Protein AF-A0A2A2E4Y6-F1 (afdb_monomer)

Structure (mmCIF, N/CA/C/O backbone):
data_AF-A0A2A2E4Y6-F1
#
_entry.id   AF-A0A2A2E4Y6-F1
#
loop_
_atom_site.group_PDB
_atom_site.id
_atom_site.type_symbol
_atom_site.label_atom_id
_atom_site.label_a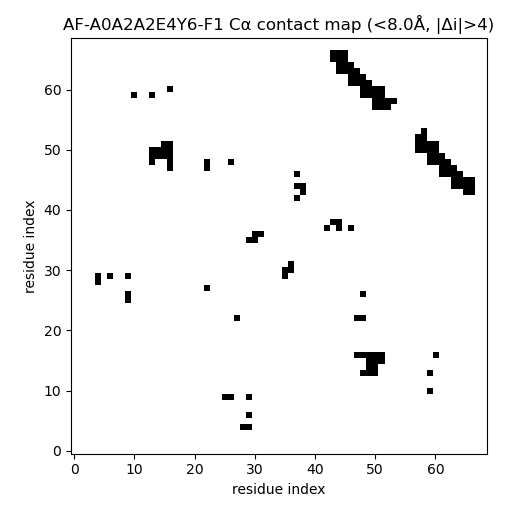lt_id
_atom_site.label_comp_id
_atom_site.label_asym_id
_atom_site.label_entity_id
_atom_site.label_se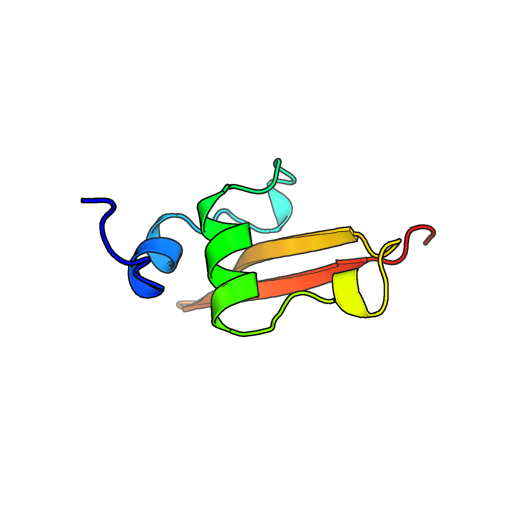q_id
_atom_site.pdbx_PDB_ins_code
_atom_site.Cartn_x
_atom_site.Cartn_y
_atom_site.Cartn_z
_atom_site.occupancy
_atom_site.B_iso_or_equiv
_atom_site.auth_seq_id
_atom_site.auth_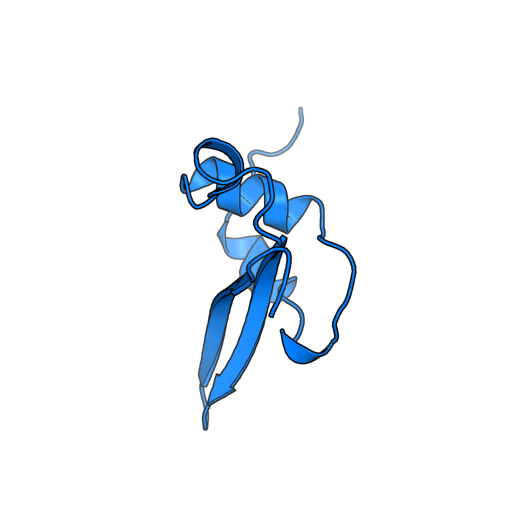comp_id
_atom_site.auth_asym_id
_atom_site.auth_atom_id
_atom_site.pdbx_PDB_model_num
ATOM 1 N N . MET A 1 1 ? 13.267 24.914 -0.994 1.00 55.97 1 MET A N 1
ATOM 2 C CA . MET A 1 1 ? 13.765 23.525 -0.904 1.00 55.97 1 MET A CA 1
ATOM 3 C C . MET A 1 1 ? 12.555 22.615 -0.990 1.00 55.97 1 MET A C 1
ATOM 5 O O . MET A 1 1 ? 11.551 23.013 -0.412 1.00 55.97 1 MET A O 1
ATOM 9 N N . PRO A 1 2 ? 12.585 21.488 -1.719 1.00 62.06 2 PRO A N 1
ATOM 10 C CA . PRO A 1 2 ? 11.491 20.526 -1.634 1.00 62.06 2 PRO A CA 1
ATOM 11 C C . PRO A 1 2 ? 11.378 20.054 -0.182 1.00 62.06 2 PRO A C 1
ATOM 13 O O . PRO A 1 2 ? 12.395 19.756 0.449 1.00 62.06 2 PRO A O 1
ATOM 16 N N . GLU A 1 3 ? 10.168 20.069 0.368 1.00 67.81 3 GLU A N 1
ATOM 17 C CA . GLU A 1 3 ? 9.926 19.530 1.702 1.00 67.81 3 G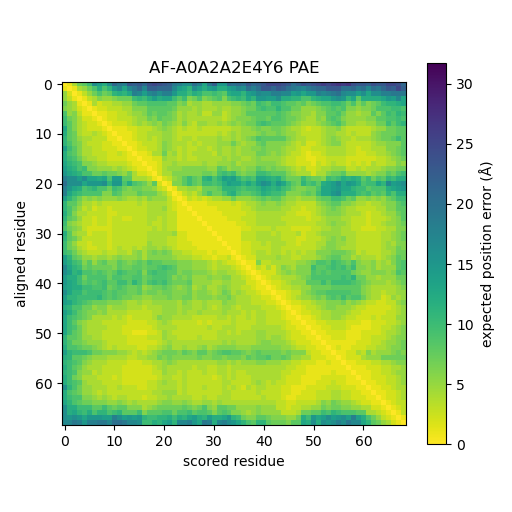LU A CA 1
ATOM 18 C C . GLU A 1 3 ? 10.234 18.025 1.697 1.00 67.81 3 GLU A C 1
ATOM 20 O O . GLU A 1 3 ? 9.929 17.338 0.714 1.00 67.81 3 GLU A O 1
ATOM 25 N N . PRO A 1 4 ? 10.890 17.499 2.746 1.00 73.38 4 PRO A N 1
ATOM 26 C CA . PRO A 1 4 ? 11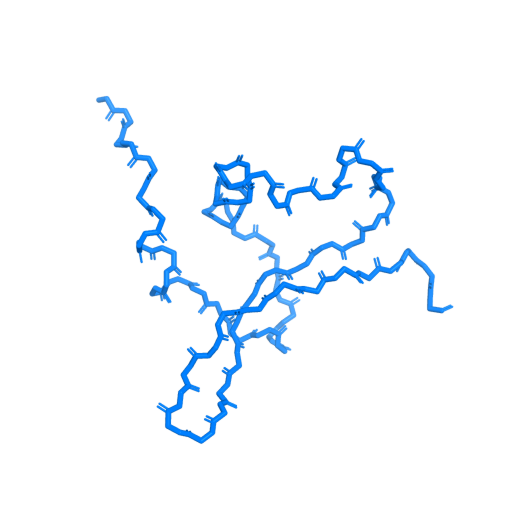.137 16.071 2.845 1.00 73.38 4 PRO A CA 1
ATOM 27 C C . PRO A 1 4 ? 9.801 15.332 2.849 1.00 73.38 4 PRO A C 1
ATOM 29 O O . PRO A 1 4 ? 8.885 15.714 3.577 1.00 73.38 4 PRO A O 1
ATOM 32 N N . PHE A 1 5 ? 9.708 14.275 2.041 1.00 78.56 5 PHE A N 1
ATOM 33 C CA . PHE A 1 5 ? 8.533 13.413 1.980 1.00 78.56 5 PHE A CA 1
ATOM 34 C C . PHE A 1 5 ? 8.136 12.951 3.392 1.00 78.56 5 PHE A C 1
ATOM 36 O O . PHE A 1 5 ? 8.919 12.277 4.063 1.00 78.56 5 PHE A O 1
ATOM 43 N N . GLN A 1 6 ? 6.931 13.319 3.835 1.00 82.31 6 GLN A N 1
ATOM 44 C CA . GLN A 1 6 ? 6.375 12.883 5.112 1.00 82.31 6 GLN A CA 1
ATOM 45 C C . GLN A 1 6 ? 5.432 11.696 4.868 1.00 82.31 6 GLN A C 1
ATOM 47 O O . GLN A 1 6 ? 4.378 11.857 4.248 1.00 82.31 6 GLN A O 1
ATOM 52 N N . PRO A 1 7 ? 5.756 10.489 5.358 1.00 79.56 7 PRO A N 1
ATOM 53 C CA . PRO A 1 7 ? 4.906 9.316 5.154 1.00 79.56 7 PRO A CA 1
ATOM 54 C C . PRO A 1 7 ? 3.544 9.438 5.851 1.00 79.56 7 PRO A C 1
ATOM 56 O O . PRO A 1 7 ? 2.588 8.761 5.473 1.00 79.56 7 PRO A O 1
ATOM 59 N N . GLU A 1 8 ? 3.447 10.299 6.862 1.00 83.44 8 GLU A N 1
ATOM 60 C CA . GLU A 1 8 ? 2.230 10.524 7.642 1.00 83.44 8 GLU A CA 1
ATOM 61 C C . GLU A 1 8 ? 1.153 11.246 6.825 1.00 83.44 8 GLU A C 1
ATOM 63 O O . GLU A 1 8 ? -0.025 10.892 6.921 1.00 83.44 8 GLU A O 1
ATOM 68 N N . ASP A 1 9 ? 1.563 12.166 5.946 1.00 84.50 9 ASP A N 1
ATOM 69 C CA . ASP A 1 9 ? 0.667 12.917 5.062 1.00 84.50 9 ASP A CA 1
ATOM 70 C C . ASP A 1 9 ? -0.064 12.000 4.081 1.00 84.50 9 ASP A C 1
ATOM 72 O O . ASP A 1 9 ? -1.214 12.256 3.708 1.00 84.50 9 ASP A O 1
ATOM 76 N N . LEU A 1 10 ? 0.557 10.871 3.715 1.00 85.81 10 LEU A N 1
ATOM 77 C CA . LEU A 1 10 ? -0.081 9.896 2.842 1.00 85.81 10 LEU A CA 1
ATOM 78 C C . LEU A 1 10 ? -1.374 9.347 3.459 1.00 85.81 10 LEU A C 1
ATOM 80 O O . LEU A 1 10 ? -2.323 9.096 2.720 1.00 85.81 10 LEU A O 1
ATOM 84 N N . ARG A 1 11 ? -1.470 9.196 4.790 1.00 83.56 11 ARG A N 1
ATOM 85 C CA . ARG A 1 11 ? -2.676 8.636 5.434 1.00 83.56 11 ARG A CA 1
ATOM 86 C C . ARG A 1 11 ? -3.941 9.410 5.065 1.00 83.56 11 ARG A C 1
ATOM 88 O O . ARG A 1 11 ? -4.973 8.795 4.806 1.00 83.56 11 ARG A O 1
ATOM 95 N N . SER A 1 12 ? -3.848 10.736 5.000 1.00 84.25 12 SER A N 1
ATOM 96 C CA . SER A 1 12 ? -4.960 11.614 4.619 1.00 84.25 12 SER A CA 1
ATOM 97 C C . SER A 1 12 ? -5.262 11.562 3.118 1.00 84.25 12 SER A C 1
ATOM 99 O O . SER A 1 12 ? -6.403 11.773 2.711 1.00 84.25 12 SER A O 1
ATOM 101 N N . LEU A 1 13 ? -4.254 11.251 2.299 1.00 84.25 13 LEU A N 1
ATOM 102 C CA . LEU A 1 13 ? -4.339 11.189 0.838 1.00 84.25 13 LEU A CA 1
ATOM 103 C C . LEU A 1 13 ? -4.746 9.810 0.301 1.00 84.25 13 LEU A C 1
ATOM 105 O O . LEU A 1 13 ? -5.150 9.715 -0.860 1.00 84.25 13 LEU A O 1
ATOM 109 N N . LEU A 1 14 ? -4.638 8.747 1.109 1.00 86.56 14 LEU A N 1
ATOM 110 C CA . LEU A 1 14 ? -5.011 7.392 0.704 1.00 86.56 14 LEU A CA 1
ATOM 111 C C . LEU A 1 14 ? -6.464 7.371 0.257 1.00 86.56 14 LEU A C 1
ATOM 113 O O . LEU A 1 14 ? -7.361 7.712 1.014 1.00 86.56 14 LEU A O 1
ATOM 117 N N . ARG A 1 15 ? -6.729 6.928 -0.962 1.00 87.19 15 ARG A N 1
ATOM 118 C CA . ARG A 1 15 ? -8.103 6.765 -1.439 1.00 87.19 15 ARG A CA 1
ATOM 119 C C . ARG A 1 15 ? -8.578 5.332 -1.212 1.00 87.19 15 ARG A C 1
ATOM 121 O O . ARG A 1 15 ? -7.741 4.437 -1.051 1.00 87.19 15 ARG A O 1
ATOM 128 N N . PRO A 1 16 ? -9.899 5.080 -1.188 1.00 89.00 16 PRO A N 1
ATOM 129 C CA . PRO A 1 16 ? -10.416 3.723 -1.137 1.00 89.00 16 PRO A CA 1
ATOM 130 C C . PRO A 1 16 ? -9.801 2.859 -2.243 1.00 89.00 16 PRO A C 1
ATOM 132 O O . PRO A 1 16 ? -9.791 3.265 -3.403 1.00 89.00 16 PRO A O 1
ATOM 135 N N . LEU A 1 17 ? -9.319 1.658 -1.913 1.00 87.00 17 LEU A N 1
ATOM 136 C CA . LEU A 1 17 ? -8.665 0.767 -2.881 1.00 87.00 17 LEU A CA 1
ATOM 137 C C . LEU A 1 17 ? -9.584 0.449 -4.078 1.00 87.00 17 LEU A C 1
ATOM 139 O O . LEU A 1 17 ? -9.129 0.344 -5.217 1.00 87.00 17 LEU A O 1
ATOM 143 N N . ALA A 1 18 ? -10.888 0.346 -3.811 1.00 83.12 18 ALA A N 1
ATOM 144 C CA . ALA A 1 18 ? -11.927 0.088 -4.801 1.00 83.12 18 ALA A CA 1
ATOM 145 C C . ALA A 1 18 ? -12.178 1.256 -5.772 1.00 83.12 18 ALA A C 1
ATOM 147 O O . ALA A 1 18 ? -12.761 1.027 -6.827 1.00 83.12 18 ALA A O 1
ATOM 148 N N . ALA A 1 19 ? -11.734 2.482 -5.456 1.00 81.19 19 ALA A N 1
ATOM 149 C CA . ALA A 1 19 ? -11.944 3.651 -6.316 1.00 81.19 19 ALA A CA 1
ATOM 150 C C . ALA A 1 19 ? -11.234 3.517 -7.670 1.00 81.19 19 ALA A C 1
ATOM 152 O O . ALA A 1 19 ? -11.640 4.130 -8.650 1.00 81.19 19 ALA A O 1
ATOM 153 N N . GLY A 1 20 ? -10.211 2.665 -7.754 1.00 68.06 20 GLY A N 1
ATOM 154 C CA . GLY A 1 20 ? -9.690 2.249 -9.046 1.00 68.06 20 GLY A CA 1
ATOM 155 C C . GLY A 1 20 ? -8.854 3.295 -9.783 1.00 68.06 20 GLY A C 1
ATOM 156 O O . GLY A 1 20 ? -8.596 3.107 -10.968 1.00 68.06 20 GLY A O 1
ATOM 157 N N . GLU A 1 21 ? -8.426 4.354 -9.102 1.00 68.25 21 GLU A N 1
ATOM 158 C CA . GLU A 1 21 ? -7.812 5.530 -9.724 1.00 68.25 21 GLU A CA 1
ATOM 159 C C . GLU A 1 21 ? -6.312 5.360 -10.017 1.00 68.25 21 GLU A C 1
ATOM 161 O O . GLU A 1 21 ? -5.676 4.386 -9.585 1.00 68.25 21 GLU A O 1
ATOM 166 N N . ASP A 1 22 ? -5.780 6.315 -10.786 1.00 70.56 22 ASP A N 1
ATOM 167 C CA . ASP A 1 22 ? -4.359 6.466 -11.099 1.00 70.56 22 ASP A CA 1
ATOM 168 C C . ASP A 1 22 ? -3.514 6.713 -9.846 1.00 70.56 22 ASP A C 1
ATOM 170 O O . ASP A 1 22 ? -3.950 7.309 -8.856 1.00 70.56 22 ASP A O 1
ATOM 174 N N . GLU A 1 23 ? -2.275 6.232 -9.894 1.00 73.38 23 GLU A N 1
ATOM 175 C CA . GLU A 1 23 ? -1.380 6.277 -8.749 1.00 73.38 23 GLU A CA 1
ATOM 176 C C . GLU A 1 23 ? -0.879 7.705 -8.491 1.00 73.38 23 GLU A C 1
ATOM 178 O O . GLU A 1 23 ? -0.234 8.329 -9.334 1.00 73.38 23 GLU A O 1
ATOM 183 N N . LEU A 1 24 ? -1.175 8.235 -7.299 1.00 80.12 24 LEU A N 1
ATOM 184 C CA . LEU A 1 24 ? -0.727 9.566 -6.892 1.00 80.12 24 LEU A CA 1
ATOM 185 C C . LEU A 1 24 ? 0.807 9.592 -6.738 1.00 80.12 24 LEU A C 1
ATOM 187 O O . LEU A 1 24 ? 1.374 8.651 -6.180 1.00 80.12 24 LEU A O 1
ATOM 191 N N . PRO A 1 25 ? 1.495 10.696 -7.082 1.00 82.94 25 PRO A N 1
ATOM 192 C CA . PRO A 1 25 ? 2.942 10.820 -6.869 1.00 82.94 25 PRO A CA 1
ATOM 193 C C . PRO A 1 25 ? 3.380 10.576 -5.413 1.00 82.94 25 PRO A C 1
ATOM 195 O O . PRO A 1 25 ? 4.444 10.015 -5.163 1.00 82.94 25 PRO A O 1
ATOM 198 N N . ALA A 1 26 ? 2.533 10.935 -4.441 1.00 84.06 26 ALA A N 1
ATOM 199 C CA . ALA A 1 26 ? 2.777 10.670 -3.022 1.00 84.06 26 ALA A CA 1
ATOM 200 C C . ALA A 1 26 ? 2.806 9.165 -2.684 1.00 84.06 26 ALA A C 1
ATOM 202 O O . AL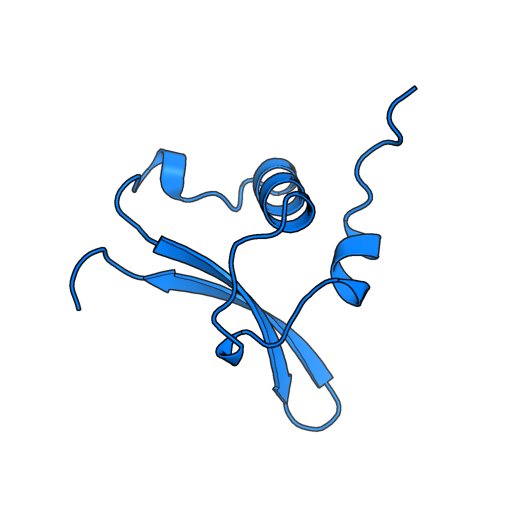A A 1 26 ? 3.543 8.750 -1.793 1.00 84.06 26 ALA A O 1
ATOM 203 N N . VAL A 1 27 ? 2.036 8.339 -3.403 1.00 84.44 27 VAL A N 1
ATOM 204 C CA . VAL A 1 27 ? 2.018 6.876 -3.235 1.00 84.44 27 VAL A CA 1
ATOM 205 C C . VAL A 1 27 ? 3.323 6.260 -3.743 1.00 84.44 27 VAL A C 1
ATOM 207 O O . VAL A 1 27 ? 3.918 5.433 -3.053 1.00 84.44 27 VAL A O 1
ATOM 210 N N . GLN A 1 28 ? 3.801 6.709 -4.906 1.00 83.81 28 GLN A N 1
ATOM 211 C CA . GLN A 1 28 ? 5.094 6.303 -5.468 1.00 83.81 28 GLN A CA 1
ATOM 212 C C . GLN A 1 28 ? 6.254 6.652 -4.520 1.00 83.81 28 GLN A C 1
ATOM 214 O O . GLN A 1 28 ? 7.102 5.809 -4.214 1.00 83.81 28 GLN A O 1
ATOM 219 N N . ALA A 1 29 ? 6.255 7.877 -3.979 1.00 86.25 29 ALA A N 1
ATOM 220 C CA . ALA A 1 29 ? 7.257 8.320 -3.011 1.00 86.25 29 ALA A CA 1
ATOM 221 C C . ALA A 1 29 ? 7.235 7.478 -1.724 1.00 86.25 29 ALA A C 1
ATOM 223 O O . ALA A 1 29 ? 8.288 7.050 -1.256 1.00 86.25 29 ALA A O 1
ATOM 224 N N . TYR A 1 30 ? 6.047 7.167 -1.195 1.00 87.31 30 TYR A N 1
ATOM 225 C CA . TYR A 1 30 ? 5.891 6.309 -0.017 1.00 87.31 30 TYR A CA 1
ATOM 226 C C . TYR A 1 30 ? 6.470 4.914 -0.223 1.00 87.31 30 TYR A C 1
ATOM 228 O O . TYR A 1 30 ? 7.193 4.398 0.629 1.00 87.31 30 TYR A O 1
ATOM 236 N N . ARG A 1 31 ? 6.168 4.299 -1.367 1.00 86.06 31 ARG A N 1
ATOM 237 C CA . ARG A 1 31 ? 6.655 2.957 -1.684 1.00 86.06 31 ARG A CA 1
ATOM 238 C C . ARG A 1 31 ? 8.162 2.935 -1.848 1.00 86.06 31 ARG A C 1
ATOM 240 O O . ARG A 1 31 ? 8.800 2.050 -1.294 1.00 86.06 31 ARG A O 1
ATOM 247 N N . THR A 1 32 ? 8.718 3.938 -2.521 1.00 85.19 32 THR A N 1
ATOM 248 C CA . THR A 1 32 ? 10.170 4.102 -2.649 1.00 85.19 32 THR A CA 1
ATOM 249 C C . THR A 1 32 ? 10.822 4.281 -1.276 1.00 85.19 32 THR A C 1
ATOM 251 O O . THR A 1 32 ? 11.818 3.632 -0.978 1.00 85.19 32 THR A O 1
ATOM 254 N N . TYR A 1 33 ? 10.227 5.103 -0.406 1.00 86.50 33 TYR A N 1
ATOM 255 C CA . TYR A 1 33 ? 10.742 5.374 0.937 1.00 86.50 33 TYR A CA 1
ATOM 256 C C . TYR A 1 33 ? 10.802 4.117 1.821 1.00 86.50 33 TYR A C 1
ATOM 258 O O . TYR A 1 33 ? 11.776 3.923 2.545 1.00 86.50 33 TYR A O 1
ATOM 266 N N . TYR A 1 34 ? 9.790 3.246 1.748 1.00 86.00 34 TYR A N 1
ATOM 267 C CA . TYR A 1 34 ? 9.729 2.005 2.533 1.00 86.00 34 TYR A CA 1
ATOM 268 C C . TYR A 1 34 ? 10.234 0.752 1.796 1.00 86.00 34 TYR A C 1
ATOM 270 O O . TYR A 1 34 ? 10.184 -0.338 2.364 1.00 86.00 34 TYR A O 1
ATOM 278 N N . GLY A 1 35 ? 10.692 0.865 0.545 1.00 85.75 35 GLY A N 1
ATOM 279 C CA . GLY A 1 35 ? 11.077 -0.293 -0.274 1.00 85.75 35 GLY A CA 1
ATOM 280 C C . GLY A 1 35 ? 9.911 -1.242 -0.590 1.00 85.75 35 GLY A C 1
ATOM 281 O O . GLY A 1 35 ? 10.096 -2.451 -0.702 1.00 85.75 35 GLY A O 1
ATOM 282 N N . LEU A 1 36 ? 8.690 -0.710 -0.701 1.00 83.56 36 LEU A N 1
ATOM 283 C CA . LEU A 1 36 ? 7.459 -1.455 -1.004 1.00 83.56 36 LEU A CA 1
ATOM 284 C C . LEU A 1 36 ? 7.167 -1.514 -2.506 1.00 83.56 36 LEU A C 1
ATOM 286 O O . LEU A 1 36 ? 6.019 -1.723 -2.909 1.00 83.56 36 LEU A O 1
ATOM 290 N N . ASP A 1 37 ? 8.177 -1.275 -3.334 1.00 82.62 37 ASP A N 1
ATOM 291 C CA . ASP A 1 37 ? 8.034 -1.248 -4.774 1.00 82.62 37 ASP A CA 1
ATOM 292 C C . ASP A 1 37 ? 8.439 -2.597 -5.390 1.00 82.62 37 ASP A C 1
ATOM 294 O O . ASP A 1 37 ? 9.624 -2.908 -5.498 1.00 82.62 37 ASP A O 1
ATOM 298 N N . PRO A 1 38 ? 7.480 -3.456 -5.782 1.00 77.88 38 PRO A N 1
ATOM 299 C CA . PRO A 1 38 ? 7.819 -4.725 -6.398 1.00 77.88 38 PRO A CA 1
ATOM 300 C C . PRO A 1 38 ? 8.254 -4.563 -7.853 1.00 77.88 38 PRO A C 1
ATOM 302 O O . PRO A 1 38 ? 8.661 -5.571 -8.422 1.00 77.88 38 PRO A O 1
ATOM 305 N N . SER A 1 39 ? 8.187 -3.373 -8.473 1.00 74.69 39 SER A N 1
ATOM 306 C CA . SER A 1 39 ? 8.583 -3.221 -9.879 1.00 74.69 39 SER A CA 1
ATOM 307 C C . SER A 1 39 ? 10.071 -3.511 -10.088 1.00 74.69 39 SER A C 1
ATOM 309 O O . SER A 1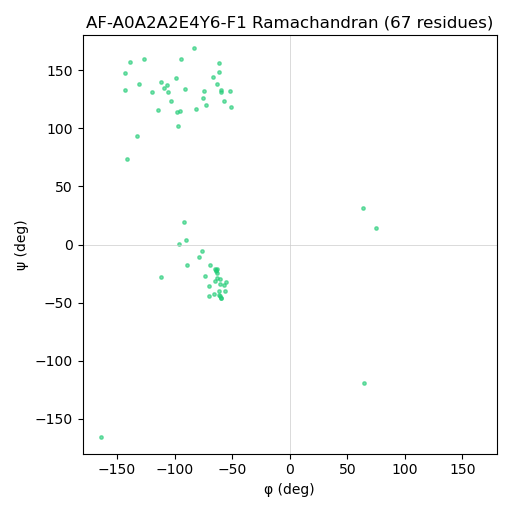 39 ? 10.450 -3.975 -11.160 1.00 74.69 39 SER A O 1
ATOM 311 N N . GLU A 1 40 ? 10.890 -3.389 -9.033 1.00 76.69 40 GLU A N 1
ATOM 3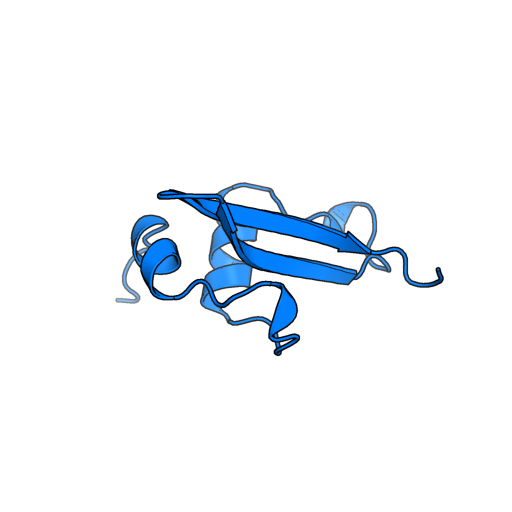12 C CA . GLU A 1 40 ? 12.291 -3.828 -9.036 1.00 76.69 40 GLU A CA 1
ATOM 313 C C . GLU A 1 40 ? 12.455 -5.336 -9.301 1.00 76.69 40 GLU A C 1
ATOM 315 O O . GLU A 1 40 ? 13.465 -5.759 -9.860 1.00 76.69 40 GLU A O 1
ATOM 320 N N . ARG A 1 41 ? 11.480 -6.168 -8.906 1.00 81.62 41 ARG A N 1
ATOM 321 C CA . ARG A 1 41 ? 11.526 -7.638 -9.068 1.00 81.62 41 ARG A CA 1
ATOM 322 C C . ARG A 1 41 ? 10.511 -8.177 -10.074 1.00 81.62 41 ARG A C 1
ATOM 324 O O . ARG A 1 41 ? 10.736 -9.231 -10.659 1.00 81.62 41 ARG A O 1
ATOM 331 N N . HIS A 1 42 ? 9.401 -7.472 -10.248 1.00 83.19 42 HIS A N 1
ATOM 332 C CA . HIS A 1 42 ? 8.238 -7.857 -11.040 1.00 83.19 42 HIS A CA 1
ATOM 333 C C . HIS A 1 42 ? 7.696 -6.622 -11.777 1.00 83.19 42 HIS A C 1
ATOM 335 O O . HIS A 1 42 ? 6.661 -6.076 -11.386 1.00 83.19 42 HIS A O 1
ATOM 341 N N . PRO A 1 43 ? 8.387 -6.152 -12.829 1.00 80.81 43 PRO A N 1
ATOM 342 C CA . PRO A 1 43 ? 8.016 -4.928 -13.541 1.00 80.81 43 PRO A CA 1
ATOM 343 C C . PRO A 1 43 ? 6.643 -5.026 -14.222 1.00 80.81 43 PRO A C 1
ATOM 345 O O . PRO A 1 43 ? 5.972 -4.018 -14.423 1.00 80.81 43 PRO A O 1
ATOM 348 N N . GLU A 1 44 ? 6.187 -6.235 -14.548 1.00 84.06 44 GLU A N 1
ATOM 349 C CA . GLU A 1 44 ? 4.850 -6.483 -15.087 1.00 84.06 44 GLU A CA 1
ATOM 350 C C . GLU A 1 44 ? 3.722 -6.496 -14.038 1.00 84.06 44 GLU A C 1
ATOM 352 O O . GLU A 1 44 ? 2.544 -6.508 -14.411 1.00 84.06 44 GLU A O 1
ATOM 357 N N . ALA A 1 45 ? 4.040 -6.506 -12.738 1.00 83.00 45 ALA A N 1
ATOM 358 C CA . ALA A 1 45 ? 3.029 -6.515 -11.688 1.00 83.00 45 ALA A CA 1
ATOM 359 C C . ALA A 1 45 ? 2.389 -5.131 -11.542 1.00 83.00 45 ALA A C 1
ATOM 361 O O . ALA A 1 45 ? 3.055 -4.124 -11.302 1.00 83.00 45 ALA A O 1
ATOM 362 N N . ARG A 1 46 ? 1.058 -5.082 -11.626 1.00 82.62 46 ARG A N 1
ATOM 363 C CA . ARG A 1 46 ? 0.305 -3.865 -11.333 1.00 82.62 46 ARG A CA 1
ATOM 364 C C . ARG A 1 46 ? 0.139 -3.735 -9.837 1.00 82.62 46 ARG A C 1
ATOM 366 O O . ARG A 1 46 ? -0.520 -4.537 -9.183 1.00 82.62 46 ARG A O 1
ATOM 373 N N . THR A 1 47 ? 0.714 -2.686 -9.299 1.00 83.56 47 THR A N 1
ATOM 374 C CA . THR A 1 47 ? 0.613 -2.339 -7.889 1.00 83.56 47 THR A CA 1
ATOM 375 C C . THR A 1 47 ? -0.435 -1.277 -7.665 1.00 83.56 47 THR A C 1
ATOM 377 O O . THR A 1 47 ? -0.548 -0.352 -8.464 1.00 83.56 47 THR A O 1
ATOM 380 N N . ARG A 1 48 ? -1.159 -1.371 -6.554 1.00 85.38 48 ARG A N 1
ATOM 381 C CA . ARG A 1 48 ? -2.023 -0.288 -6.097 1.00 85.38 48 ARG A CA 1
ATOM 382 C C . ARG A 1 48 ? -1.987 -0.201 -4.581 1.00 85.38 48 ARG A C 1
ATOM 384 O O . ARG A 1 48 ? -2.136 -1.212 -3.900 1.00 85.38 48 ARG A O 1
ATOM 391 N N . LEU A 1 49 ? -1.827 1.014 -4.073 1.00 87.44 49 LEU A N 1
ATOM 392 C CA . LEU A 1 49 ? -1.951 1.337 -2.656 1.00 87.44 49 LEU A CA 1
ATOM 393 C C . LEU A 1 49 ? -3.256 2.103 -2.436 1.00 87.44 49 LEU A C 1
ATOM 395 O O . LEU A 1 49 ? -3.604 2.991 -3.212 1.00 87.44 49 LEU A O 1
ATOM 399 N N . GLY A 1 50 ? -3.976 1.768 -1.377 1.00 90.00 50 GLY A N 1
ATOM 400 C CA . GLY A 1 50 ? -5.215 2.439 -1.013 1.00 90.00 50 GLY A CA 1
ATOM 401 C C . GLY A 1 50 ? -5.603 2.127 0.421 1.00 90.00 50 GLY A C 1
ATOM 402 O O . GLY A 1 50 ? -4.807 1.604 1.200 1.00 90.00 50 GLY A O 1
ATOM 403 N N . SER A 1 51 ? -6.843 2.436 0.772 1.00 91.50 51 SER A N 1
ATOM 404 C CA . SER A 1 51 ? -7.418 2.054 2.057 1.00 91.50 51 SER A CA 1
ATOM 405 C C . SER A 1 51 ? -8.739 1.314 1.908 1.00 91.50 51 SER A C 1
ATOM 407 O O . SER A 1 51 ? -9.423 1.433 0.895 1.00 91.50 51 SER A O 1
ATOM 409 N N . PHE A 1 52 ? -9.134 0.578 2.935 1.00 91.62 52 PHE A N 1
ATOM 410 C CA . PHE A 1 52 ? -10.509 0.115 3.097 1.00 91.62 52 PHE A CA 1
ATOM 411 C C . PHE A 1 52 ? -10.929 0.252 4.556 1.00 91.62 52 PHE A C 1
ATOM 413 O O . PHE A 1 52 ? -10.087 0.309 5.454 1.00 91.62 52 PHE A O 1
ATOM 420 N N . GLU A 1 53 ? -12.235 0.327 4.774 1.00 93.56 53 GLU A N 1
ATOM 421 C CA . GLU A 1 53 ? -12.815 0.391 6.111 1.00 93.56 53 GLU A CA 1
ATOM 422 C C . GLU A 1 53 ? -13.111 -1.027 6.614 1.00 93.56 53 GLU A C 1
ATOM 424 O O . GLU A 1 53 ? -13.683 -1.850 5.895 1.00 93.56 53 GLU A O 1
ATOM 429 N N . ALA A 1 54 ? -12.730 -1.308 7.8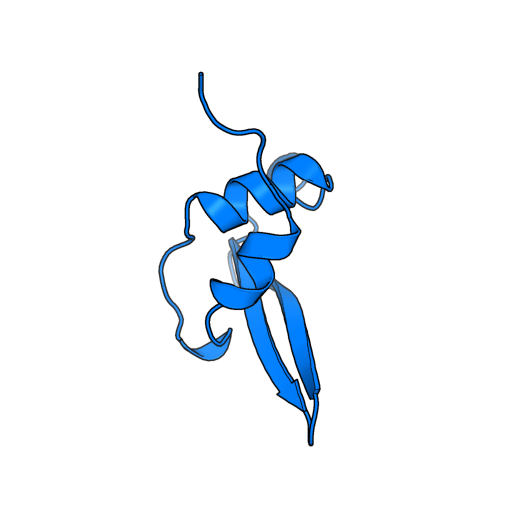57 1.00 94.31 54 ALA A N 1
ATOM 430 C CA . ALA A 1 54 ? -12.995 -2.553 8.566 1.00 94.31 54 ALA A CA 1
ATOM 431 C C . ALA A 1 54 ? -13.519 -2.228 9.972 1.00 94.31 54 ALA A C 1
ATOM 433 O O . ALA A 1 54 ? -12.757 -1.998 10.913 1.00 94.31 54 ALA A O 1
ATOM 434 N N . GLY A 1 55 ? -14.845 -2.174 10.114 1.00 93.88 55 GLY A N 1
ATOM 435 C CA . GLY A 1 55 ? -15.481 -1.712 11.348 1.00 93.88 55 GLY A CA 1
ATOM 436 C C . GLY A 1 55 ? -15.160 -0.240 11.615 1.00 93.88 55 GLY A C 1
ATOM 437 O O . GLY A 1 55 ? -15.492 0.614 10.802 1.00 93.88 55 GLY A O 1
ATOM 438 N N . ALA A 1 56 ? -14.515 0.047 12.748 1.00 93.56 56 ALA A N 1
ATOM 439 C CA . ALA A 1 56 ? -14.094 1.399 13.132 1.00 93.56 56 ALA A CA 1
ATOM 440 C C . ALA A 1 56 ? -12.679 1.771 12.641 1.00 93.56 56 ALA A C 1
ATOM 442 O O . ALA A 1 56 ? -12.159 2.825 13.005 1.00 93.56 56 ALA A O 1
ATOM 443 N N . TYR A 1 57 ? -12.032 0.896 11.866 1.00 91.69 57 TYR A N 1
ATOM 444 C CA . TYR A 1 57 ? -10.658 1.083 11.417 1.00 91.69 57 TYR A CA 1
ATOM 445 C C . TYR A 1 57 ? -10.594 1.386 9.930 1.00 91.69 57 TYR A C 1
ATOM 447 O O . TYR A 1 57 ? -11.142 0.643 9.118 1.00 91.69 57 TYR A O 1
ATOM 455 N N . ARG A 1 58 ? -9.780 2.383 9.587 1.00 90.94 58 ARG A N 1
ATOM 456 C CA . ARG A 1 58 ? -9.308 2.596 8.225 1.00 90.94 58 ARG A CA 1
ATOM 457 C C . ARG A 1 58 ? -7.951 1.937 8.051 1.00 90.94 58 ARG A C 1
ATOM 459 O O . ARG A 1 58 ? -6.970 2.339 8.676 1.00 90.94 58 ARG A O 1
ATOM 466 N N . ILE A 1 59 ? -7.897 0.924 7.200 1.00 90.50 59 ILE A N 1
ATOM 467 C CA . ILE A 1 59 ? -6.705 0.107 6.991 1.00 90.50 59 ILE A CA 1
ATOM 468 C C . ILE A 1 59 ? -6.047 0.521 5.682 1.00 90.50 59 ILE A C 1
ATOM 470 O O . ILE A 1 59 ? -6.677 0.472 4.628 1.00 90.50 59 ILE A O 1
ATOM 474 N N . ALA A 1 60 ? -4.773 0.909 5.746 1.00 89.25 60 ALA A N 1
ATOM 475 C CA . ALA A 1 60 ? -3.936 1.078 4.565 1.00 89.25 60 ALA A CA 1
ATOM 476 C C . ALA A 1 60 ? -3.533 -0.299 4.023 1.00 89.25 60 ALA A C 1
ATOM 478 O O . ALA A 1 60 ? -3.104 -1.171 4.778 1.00 89.25 60 ALA A O 1
ATOM 479 N N . THR A 1 61 ? -3.676 -0.507 2.719 1.00 89.50 61 THR A N 1
ATOM 480 C CA . THR A 1 61 ? -3.395 -1.788 2.076 1.00 89.50 61 THR A CA 1
ATOM 481 C C . THR A 1 61 ? -2.775 -1.592 0.705 1.00 89.50 61 THR A C 1
ATOM 483 O O . THR A 1 61 ? -3.085 -0.634 -0.007 1.00 89.50 61 THR A O 1
ATOM 486 N N . GLN A 1 62 ? -1.911 -2.531 0.337 1.00 87.75 62 GLN A N 1
ATOM 487 C CA . GLN A 1 62 ? -1.283 -2.608 -0.968 1.00 87.75 62 GLN A CA 1
ATOM 488 C C . GLN A 1 62 ? -1.670 -3.928 -1.622 1.00 87.75 62 GLN A C 1
ATOM 490 O O . GLN A 1 62 ? -1.546 -4.986 -1.007 1.00 87.75 62 GLN A O 1
ATOM 495 N N . VAL A 1 63 ? -2.109 -3.865 -2.875 1.00 87.56 63 VAL A N 1
ATOM 496 C CA . VAL A 1 63 ? -2.362 -5.041 -3.704 1.00 87.56 63 VAL A CA 1
ATOM 497 C C . VAL A 1 63 ? -1.340 -5.107 -4.831 1.00 87.56 63 VAL A C 1
ATOM 499 O O . VAL A 1 63 ? -0.992 -4.092 -5.443 1.00 87.56 63 VAL A O 1
ATOM 502 N N . TRP A 1 64 ? -0.876 -6.321 -5.104 1.00 87.50 64 TRP A N 1
ATOM 503 C CA . TRP A 1 64 ? -0.058 -6.659 -6.259 1.00 87.50 64 TRP A CA 1
ATOM 504 C C . TRP A 1 64 ? -0.856 -7.592 -7.145 1.00 87.50 64 TRP A C 1
ATOM 506 O O . TRP A 1 64 ? -1.226 -8.691 -6.737 1.00 87.50 64 TRP A O 1
ATOM 516 N N . LEU A 1 65 ? -1.156 -7.118 -8.343 1.00 85.00 65 LEU A N 1
ATOM 517 C CA . LEU A 1 65 ? -1.913 -7.851 -9.332 1.00 85.00 65 LEU A CA 1
ATOM 518 C C . LEU A 1 65 ? -0.951 -8.336 -10.416 1.00 85.00 65 LEU A C 1
ATOM 520 O O . LEU A 1 65 ? -0.168 -7.534 -10.938 1.00 85.00 65 LEU A O 1
ATOM 524 N N . PRO A 1 66 ? -1.004 -9.622 -10.789 1.00 82.94 66 PRO A N 1
ATOM 525 C CA . PRO A 1 66 ? -0.301 -10.081 -11.973 1.00 82.94 66 PRO A CA 1
ATOM 526 C C . PRO A 1 66 ? -0.839 -9.360 -13.225 1.00 82.94 66 PRO A C 1
ATOM 528 O O . PRO A 1 66 ? -1.986 -8.901 -13.245 1.00 82.94 66 PRO A O 1
ATOM 531 N N . PRO A 1 67 ? -0.043 -9.268 -14.304 1.00 78.75 67 PRO A N 1
ATOM 532 C CA . PRO A 1 67 ? -0.481 -8.652 -15.560 1.00 78.75 67 PRO A CA 1
ATOM 533 C C . PRO A 1 67 ? -1.646 -9.400 -16.225 1.00 78.75 67 PRO A C 1
ATOM 535 O O . PRO A 1 67 ? -2.346 -8.824 -17.059 1.00 78.75 67 PRO A O 1
ATOM 538 N N . ARG A 1 68 ? -1.848 -10.678 -15.880 1.00 74.94 68 ARG A N 1
ATOM 539 C CA . ARG A 1 68 ? -2.979 -11.504 -16.312 1.00 74.94 68 ARG A CA 1
ATOM 540 C C . ARG A 1 68 ? -3.609 -12.194 -15.097 1.00 74.94 68 ARG A C 1
ATOM 542 O O . ARG A 1 68 ? -2.840 -12.628 -14.240 1.00 74.94 68 ARG A O 1
ATOM 549 N N . PRO A 1 69 ? -4.950 -12.259 -15.024 1.00 66.31 69 PRO A N 1
ATOM 550 C CA . PRO A 1 69 ? -5.665 -12.970 -13.967 1.00 66.31 69 PRO A CA 1
ATOM 551 C C . PRO A 1 69 ? -5.402 -14.478 -13.996 1.00 66.31 69 PRO A C 1
ATOM 553 O O . PRO A 1 69 ? -5.108 -15.009 -15.094 1.00 66.31 69 PRO A O 1
#

Sequence (69 aa):
MPEPFQPEDLRSLLRPLAAGEDELPAVQAYRTYYGLDPSERHPEARTRLGSFEAGAYRIATQVWLPPRP

Mean predicted aligned error: 5.68 Å

Foldseek 3Di:
DPDPLDLVVVVVVFAAQVVPDDDDPSNVVNCVVVVVDCCVPQVQWDKDWHWDDDPPDIDTDMDTHHNPD

Secondary structure (DSSP, 8-state):
-PPPP-TTHHHHHPPBGGG-PPPPHHHHHHHHHHT--GGGT-TTPEEEEEEEEETTEEEEEEEEE-S--

Nearest PDB structures (foldseek):
  5u6g-assembly6_L  TM=3.969E-01  e=1.108E+00  Homo sapiens
  7ucv-assembly1_B  TM=3.583E-01  e=1.108E+00  Homo sapiens
  6on7-assembly1_B  TM=3.964E-01  e=2.163E+00  Homo sapiens
  6wnj-assembly1_C  TM=3.537E-01  e=3.692E+00  Homo sapiens
  4kt5-assembly1_C  TM=3.426E-01  e=5.515E+00  Escherichia coli O157:H7

Radius of gyration: 12.91 Å; Cα contacts (8 Å, |Δi|>4): 70; chains: 1; bounding box: 29×36×29 Å

pLDDT: mean 82.85, std 7.55, range [55.97, 94.31]

Solvent-accessible surface area (backbone atoms only — not comparable to full-atom values): 4479 Å² total; per-residue (Å²): 127,84,75,77,88,59,73,71,62,45,67,79,66,50,45,54,54,84,72,70,72,82,86,50,72,67,56,56,51,47,24,61,74,70,69,67,55,55,52,86,83,37,69,67,43,49,70,49,75,16,26,50,78,57,89,95,41,80,42,79,48,73,48,79,38,65,80,63,136